Protein AF-A0A134ALD4-F1 (afdb_monomer_lite)

Organism: NCBI:txid755172

Structure (mmCIF, N/CA/C/O backbone):
data_AF-A0A134ALD4-F1
#
_entry.id   AF-A0A134ALD4-F1
#
loop_
_atom_site.group_PDB
_atom_site.id
_atom_site.type_symbol
_atom_site.label_atom_id
_atom_site.label_alt_id
_atom_site.label_comp_id
_atom_site.label_asym_id
_atom_site.label_entity_id
_atom_site.label_seq_id
_atom_site.pdbx_PDB_ins_code
_atom_site.Cartn_x
_atom_site.Cartn_y
_atom_site.Cartn_z
_atom_site.occupancy
_atom_site.B_iso_or_equiv
_atom_site.auth_seq_id
_atom_site.auth_comp_id
_atom_site.auth_asym_id
_atom_site.auth_atom_id
_atom_site.pdbx_PDB_model_num
ATOM 1 N N . MET A 1 1 ? -18.685 14.788 13.812 1.00 89.75 1 MET A N 1
ATOM 2 C CA . MET A 1 1 ? -19.606 13.858 14.536 1.00 89.75 1 MET A CA 1
ATOM 3 C C . MET A 1 1 ? -18.968 12.489 14.461 1.00 89.75 1 MET A C 1
ATOM 5 O O . MET A 1 1 ? -18.461 12.185 13.402 1.00 89.75 1 MET A O 1
ATOM 9 N N . THR A 1 2 ? -18.970 11.640 15.491 1.00 95.06 2 THR A N 1
ATOM 10 C CA . THR A 1 2 ? -18.327 10.322 15.332 1.00 95.06 2 THR A CA 1
ATOM 11 C C . THR A 1 2 ? -19.260 9.284 14.719 1.00 95.06 2 THR A C 1
ATOM 13 O O . THR A 1 2 ? -20.455 9.240 15.014 1.00 95.06 2 THR A O 1
ATOM 16 N N . ILE A 1 3 ? -18.698 8.432 13.866 1.00 95.56 3 ILE A N 1
ATOM 17 C CA . ILE A 1 3 ? -19.375 7.298 13.243 1.00 95.56 3 ILE A CA 1
ATOM 18 C C . ILE A 1 3 ? -18.594 6.014 13.488 1.00 95.56 3 ILE A C 1
ATOM 20 O O . ILE A 1 3 ? -17.396 6.024 13.777 1.00 95.56 3 ILE A O 1
ATOM 24 N N . LYS A 1 4 ? -19.299 4.893 13.362 1.00 95.56 4 LYS A N 1
ATOM 25 C CA . LYS A 1 4 ? -18.710 3.565 13.431 1.00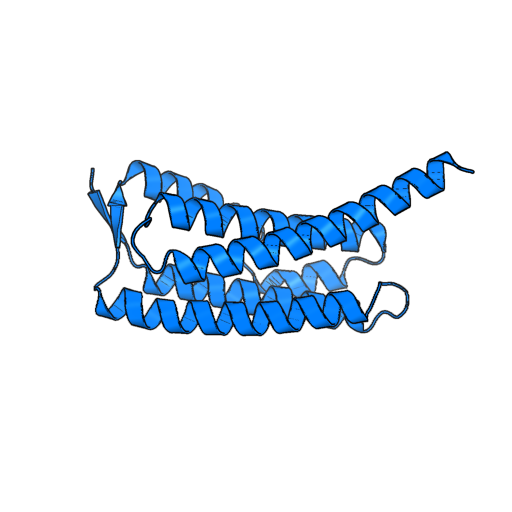 95.56 4 LYS A CA 1
ATOM 26 C C . LYS A 1 4 ? -18.378 3.084 12.022 1.00 95.56 4 LYS A C 1
ATOM 28 O O . LYS A 1 4 ? -19.268 2.994 11.181 1.00 95.56 4 LYS A O 1
ATOM 33 N N . VAL A 1 5 ? -17.112 2.766 11.792 1.00 95.12 5 VAL A N 1
ATOM 34 C CA . VAL A 1 5 ? -16.562 2.370 10.494 1.00 95.12 5 VAL A CA 1
ATOM 35 C C . VAL A 1 5 ? -16.117 0.912 10.532 1.00 95.12 5 VAL A C 1
ATOM 37 O O . VAL A 1 5 ? -15.538 0.441 11.515 1.00 95.12 5 VAL A O 1
ATOM 40 N N . ASP A 1 6 ? -16.370 0.208 9.433 1.00 94.69 6 ASP A N 1
ATOM 41 C CA . ASP A 1 6 ? -15.890 -1.150 9.198 1.00 94.69 6 ASP A CA 1
ATOM 42 C C . ASP A 1 6 ? -14.396 -1.141 8.821 1.00 94.69 6 ASP A C 1
ATOM 44 O O . ASP A 1 6 ? -14.014 -1.056 7.651 1.00 94.69 6 ASP A O 1
ATOM 48 N N . GLY A 1 7 ? -13.544 -1.189 9.847 1.00 95.31 7 GLY A N 1
ATOM 49 C CA . GLY A 1 7 ? -12.092 -1.257 9.679 1.00 95.31 7 GLY A CA 1
ATOM 50 C C . GLY A 1 7 ? -11.602 -2.580 9.082 1.00 95.31 7 GLY A C 1
ATOM 51 O O . GLY A 1 7 ? -10.592 -2.585 8.381 1.00 95.31 7 GLY A O 1
ATOM 52 N N . GLU A 1 8 ? -12.325 -3.687 9.297 1.00 97.19 8 GLU A N 1
ATOM 53 C CA . GLU A 1 8 ? -12.001 -5.005 8.723 1.00 97.19 8 GLU A CA 1
ATOM 54 C C . GLU A 1 8 ? -12.020 -4.919 7.193 1.00 97.19 8 GLU A C 1
ATOM 56 O O . GLU A 1 8 ? -11.047 -5.289 6.528 1.00 97.19 8 GLU A O 1
ATOM 61 N N . ARG A 1 9 ? -13.081 -4.334 6.625 1.00 96.00 9 ARG A N 1
ATOM 62 C CA . ARG A 1 9 ? -13.207 -4.160 5.174 1.00 96.00 9 ARG A CA 1
ATOM 63 C C . ARG A 1 9 ? -12.103 -3.290 4.574 1.00 96.00 9 ARG A C 1
ATOM 65 O O . ARG A 1 9 ? -11.576 -3.636 3.516 1.00 96.00 9 ARG A O 1
ATOM 72 N N . ILE A 1 10 ? -11.750 -2.181 5.227 1.00 96.19 10 ILE A N 1
ATOM 73 C CA . ILE A 1 10 ? -10.683 -1.283 4.754 1.00 96.19 10 ILE A CA 1
ATOM 74 C C . ILE A 1 10 ? -9.346 -2.028 4.737 1.00 96.19 10 ILE A C 1
ATOM 76 O O . ILE A 1 10 ? -8.641 -2.017 3.732 1.00 96.19 10 ILE A O 1
ATOM 80 N N . LEU A 1 11 ? -9.018 -2.743 5.814 1.00 98.06 11 LEU A N 1
ATOM 81 C CA . LEU A 1 11 ? -7.758 -3.479 5.921 1.00 98.06 11 LEU A CA 1
ATOM 82 C C . LEU A 1 11 ? -7.669 -4.654 4.941 1.00 98.06 11 LEU A C 1
ATOM 84 O O . LEU A 1 11 ? -6.599 -4.902 4.388 1.00 98.06 11 LEU A O 1
ATOM 88 N N . HIS A 1 12 ? -8.775 -5.346 4.655 1.00 98.12 12 HIS A N 1
ATOM 89 C CA . HIS A 1 12 ? -8.798 -6.355 3.592 1.00 98.12 12 HIS A CA 1
ATOM 90 C C . HIS A 1 12 ? -8.522 -5.765 2.212 1.00 98.12 12 HIS A C 1
ATOM 92 O O . HIS A 1 12 ? -7.849 -6.399 1.395 1.00 98.12 12 HIS A O 1
ATOM 98 N N . LEU A 1 13 ? -9.024 -4.559 1.947 1.00 97.00 13 LEU A N 1
ATOM 99 C CA . LEU A 1 13 ? -8.742 -3.874 0.697 1.00 97.00 13 LEU A CA 1
ATOM 100 C C . LEU A 1 13 ? -7.259 -3.506 0.597 1.00 97.00 13 LEU A C 1
ATOM 102 O O . LEU A 1 13 ? -6.638 -3.843 -0.406 1.00 97.00 13 LEU A O 1
ATOM 106 N N . LEU A 1 14 ? -6.657 -2.981 1.668 1.0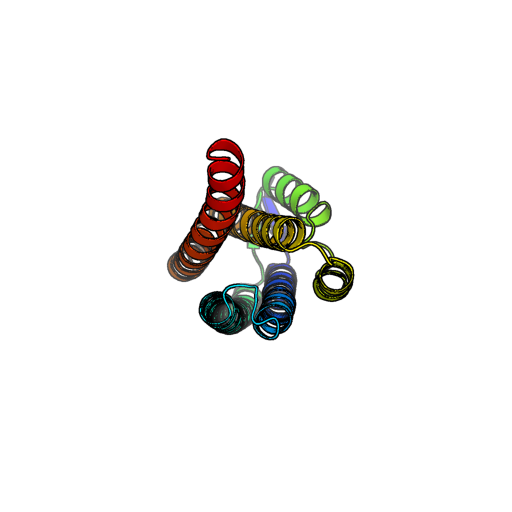0 97.94 14 LEU A N 1
ATOM 107 C CA . LEU A 1 14 ? -5.213 -2.715 1.708 1.00 97.94 14 LEU A CA 1
ATOM 108 C C . LEU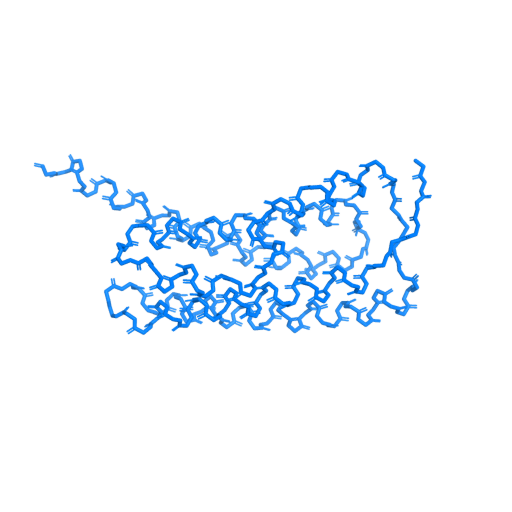 A 1 14 ? -4.366 -3.979 1.556 1.00 97.94 14 LEU A C 1
ATOM 110 O O . LEU A 1 14 ? -3.387 -3.988 0.816 1.00 97.94 14 LEU A O 1
ATOM 114 N N . ALA A 1 15 ? -4.774 -5.091 2.168 1.00 98.50 15 ALA A N 1
ATOM 115 C CA . ALA A 1 15 ? -4.121 -6.374 1.935 1.00 98.50 15 ALA A CA 1
ATOM 116 C C . ALA A 1 15 ? -4.184 -6.784 0.451 1.00 98.50 15 ALA A C 1
ATOM 118 O O . ALA A 1 15 ? -3.214 -7.308 -0.105 1.00 98.50 15 ALA A O 1
ATOM 119 N N . ARG A 1 16 ? -5.313 -6.528 -0.220 1.00 97.94 16 ARG A N 1
ATOM 120 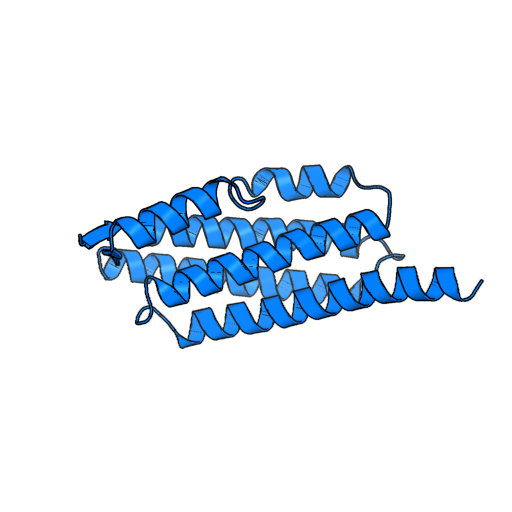C CA . ARG A 1 16 ? -5.446 -6.749 -1.665 1.00 97.94 16 ARG A CA 1
ATOM 121 C C . ARG A 1 16 ? -4.543 -5.801 -2.456 1.00 97.94 16 ARG A C 1
ATOM 123 O O . ARG A 1 16 ? -3.901 -6.275 -3.389 1.00 97.94 16 ARG A O 1
ATOM 130 N N . ASN A 1 17 ? -4.435 -4.528 -2.070 1.00 97.69 17 ASN A N 1
ATOM 131 C CA . ASN A 1 17 ? -3.499 -3.583 -2.683 1.00 97.69 17 ASN A CA 1
ATOM 132 C C . ASN A 1 17 ? -2.070 -4.122 -2.653 1.00 97.69 17 ASN A C 1
ATOM 134 O O . ASN A 1 17 ? -1.458 -4.267 -3.709 1.00 97.69 17 ASN A O 1
ATOM 138 N N . GLU A 1 18 ? -1.580 -4.518 -1.480 1.00 98.31 18 GLU A N 1
ATOM 139 C CA . GLU A 1 18 ? -0.220 -5.039 -1.330 1.00 98.31 18 GLU A CA 1
ATOM 140 C C . GLU A 1 18 ? 0.029 -6.302 -2.160 1.00 98.31 18 GLU A C 1
ATOM 142 O O . GLU A 1 18 ? 1.078 -6.459 -2.792 1.00 98.31 18 GLU A O 1
ATOM 147 N N . ARG A 1 19 ? -0.969 -7.190 -2.238 1.00 98.25 19 ARG A N 1
ATOM 148 C CA . ARG A 1 19 ? -0.902 -8.387 -3.083 1.00 98.25 19 ARG A CA 1
ATOM 149 C C . ARG A 1 19 ? -0.721 -8.033 -4.560 1.00 98.25 19 ARG A C 1
ATOM 151 O O . ARG A 1 19 ? 0.104 -8.655 -5.232 1.00 98.25 19 ARG A O 1
ATOM 158 N N . GLU A 1 20 ? -1.505 -7.092 -5.079 1.00 98.06 20 GLU A N 1
ATOM 159 C CA . GLU A 1 20 ? -1.450 -6.715 -6.495 1.00 98.06 20 GLU A CA 1
ATOM 160 C C . GLU A 1 20 ? -0.200 -5.880 -6.815 1.00 98.06 20 GLU A C 1
ATOM 162 O O . GLU A 1 20 ? 0.459 -6.152 -7.819 1.00 98.06 20 GLU A O 1
ATOM 167 N N . ILE A 1 21 ? 0.227 -4.981 -5.919 1.00 97.19 21 ILE A N 1
ATOM 168 C CA . ILE A 1 21 ? 1.518 -4.279 -6.023 1.00 97.19 21 ILE A CA 1
ATOM 169 C C . ILE A 1 21 ? 2.661 -5.297 -6.105 1.00 97.19 21 ILE A C 1
ATOM 171 O O . ILE A 1 21 ? 3.483 -5.238 -7.021 1.00 97.19 21 ILE A O 1
ATOM 175 N N . ALA A 1 22 ? 2.683 -6.302 -5.225 1.00 97.62 22 ALA A N 1
ATOM 176 C CA . ALA A 1 22 ? 3.706 -7.342 -5.257 1.00 97.62 22 ALA A CA 1
ATOM 177 C C . ALA A 1 22 ? 3.697 -8.145 -6.571 1.00 97.62 22 ALA A C 1
ATOM 179 O O . ALA A 1 22 ? 4.749 -8.591 -7.034 1.00 97.62 22 ALA A O 1
ATOM 180 N N . LYS A 1 23 ? 2.536 -8.356 -7.208 1.00 97.38 23 LYS A N 1
ATOM 181 C CA . LYS A 1 23 ? 2.480 -8.985 -8.540 1.00 97.38 23 LYS A CA 1
ATOM 182 C C . LYS A 1 23 ? 3.087 -8.091 -9.616 1.00 97.38 23 LYS A C 1
ATOM 184 O O . LYS A 1 23 ? 3.838 -8.613 -10.439 1.00 97.38 23 LYS A O 1
ATOM 189 N N . VAL A 1 24 ? 2.819 -6.784 -9.591 1.00 96.25 24 VAL A N 1
ATOM 190 C CA . VAL A 1 24 ? 3.462 -5.824 -10.504 1.00 96.25 24 VAL A CA 1
ATOM 191 C C . VAL A 1 24 ? 4.979 -5.859 -10.324 1.00 96.25 24 VAL A C 1
ATOM 193 O O . VAL A 1 24 ? 5.708 -6.021 -11.298 1.00 96.25 24 VAL A O 1
ATOM 196 N N . CYS A 1 25 ? 5.474 -5.826 -9.086 1.00 95.56 25 CYS A N 1
ATOM 197 C CA . CYS A 1 25 ? 6.909 -5.910 -8.816 1.00 95.56 25 CYS A CA 1
ATOM 198 C C . CYS A 1 25 ? 7.529 -7.204 -9.363 1.00 95.56 25 CYS A C 1
ATOM 200 O O . CYS A 1 25 ? 8.560 -7.156 -10.027 1.00 95.56 25 CYS A O 1
ATOM 202 N N . ARG A 1 26 ? 6.884 -8.362 -9.162 1.00 95.19 26 ARG A N 1
ATOM 203 C CA . ARG A 1 26 ? 7.347 -9.640 -9.739 1.00 95.19 26 ARG A CA 1
ATOM 204 C C . ARG A 1 26 ? 7.276 -9.667 -11.264 1.00 95.19 26 ARG A C 1
ATOM 206 O O . ARG A 1 26 ? 8.057 -10.377 -11.889 1.00 95.19 26 ARG A O 1
ATOM 213 N N . HIS A 1 27 ? 6.329 -8.953 -11.870 1.00 92.94 27 HIS A N 1
ATOM 214 C CA . HIS A 1 27 ? 6.268 -8.806 -13.321 1.00 92.94 27 HIS A CA 1
ATOM 215 C C . HIS A 1 27 ? 7.485 -8.027 -13.831 1.00 92.94 27 HIS A C 1
ATOM 217 O O . HIS A 1 27 ? 8.189 -8.529 -14.702 1.00 92.94 27 HIS A O 1
ATOM 223 N N . ILE A 1 28 ? 7.793 -6.885 -13.213 1.00 91.19 28 ILE A N 1
ATOM 224 C CA . ILE A 1 28 ? 8.945 -6.045 -13.572 1.00 91.19 28 ILE A CA 1
ATOM 225 C C . ILE A 1 28 ? 10.271 -6.764 -13.307 1.00 91.19 28 ILE A C 1
ATOM 227 O O . ILE A 1 28 ? 11.184 -6.694 -14.117 1.00 91.19 28 ILE A O 1
ATOM 231 N N . GLN A 1 29 ? 10.377 -7.512 -12.207 1.00 89.44 29 GLN A N 1
ATOM 232 C CA . GLN A 1 29 ? 11.578 -8.273 -11.846 1.00 89.44 29 GLN A CA 1
ATOM 233 C C . GLN A 1 29 ? 12.036 -9.243 -12.953 1.00 89.44 29 GLN A C 1
ATOM 235 O O . GLN A 1 29 ? 13.226 -9.537 -13.059 1.00 89.44 29 GLN A O 1
ATOM 240 N N . LYS A 1 30 ? 11.103 -9.762 -13.763 1.00 85.62 30 LYS A N 1
ATOM 241 C CA . LYS A 1 30 ? 11.419 -10.662 -14.883 1.00 85.62 30 LYS A CA 1
ATOM 242 C C . LYS A 1 30 ? 12.094 -9.939 -16.049 1.00 85.62 30 LYS A C 1
ATOM 244 O O . LYS A 1 30 ? 12.704 -10.604 -16.881 1.00 85.62 30 LYS A O 1
ATOM 249 N N . ASP A 1 31 ? 11.991 -8.615 -16.108 1.00 79.56 31 ASP A N 1
ATOM 250 C CA . ASP A 1 31 ? 12.686 -7.791 -17.084 1.00 79.56 31 ASP A CA 1
ATOM 251 C C . ASP A 1 31 ? 14.105 -7.472 -16.587 1.00 79.56 31 ASP A C 1
ATOM 253 O O . ASP A 1 31 ? 14.328 -6.708 -15.642 1.00 79.56 31 ASP A O 1
ATOM 257 N N . THR A 1 32 ? 15.098 -8.067 -17.246 1.00 66.12 32 THR A N 1
ATOM 258 C CA . THR A 1 32 ? 16.516 -7.912 -16.898 1.00 66.12 32 THR A CA 1
ATOM 259 C C . THR A 1 32 ? 17.037 -6.481 -17.059 1.00 66.12 32 THR A C 1
ATOM 261 O O . THR A 1 32 ? 18.073 -6.159 -16.478 1.00 66.12 32 THR A O 1
ATOM 264 N N . ALA A 1 33 ? 16.343 -5.613 -17.804 1.00 71.88 33 ALA A N 1
ATOM 265 C CA . ALA A 1 33 ? 16.724 -4.209 -17.959 1.00 71.88 33 ALA A CA 1
ATOM 266 C C . ALA A 1 33 ? 16.335 -3.339 -16.745 1.00 71.88 33 ALA A C 1
ATOM 268 O O . ALA A 1 33 ? 16.838 -2.226 -16.587 1.00 71.88 33 ALA A O 1
ATOM 269 N N . MET A 1 34 ? 15.466 -3.842 -15.862 1.00 72.19 34 MET A N 1
ATOM 270 C CA . MET A 1 34 ? 14.731 -3.048 -14.874 1.00 72.19 34 MET A CA 1
ATOM 271 C C . MET A 1 34 ? 15.077 -3.415 -13.421 1.00 72.19 34 MET A C 1
ATOM 273 O O . MET A 1 34 ? 14.201 -3.672 -12.608 1.00 72.19 34 MET A O 1
ATOM 277 N N . GLY A 1 35 ? 16.365 -3.432 -13.051 1.00 66.56 35 GLY A N 1
ATOM 278 C CA . GLY A 1 35 ? 16.786 -3.446 -11.635 1.00 66.56 35 GLY A CA 1
ATOM 279 C C . GLY A 1 35 ? 16.213 -4.593 -10.777 1.00 66.56 35 GLY A C 1
ATOM 280 O O . GLY A 1 35 ? 15.739 -4.354 -9.666 1.00 66.56 35 GLY A O 1
ATOM 281 N N . GLY A 1 36 ? 16.256 -5.833 -11.277 1.00 76.25 36 GLY A N 1
ATOM 282 C CA . GLY A 1 36 ? 15.471 -6.969 -10.763 1.00 76.25 36 GLY A CA 1
ATOM 283 C C . GLY A 1 36 ? 15.532 -7.256 -9.252 1.00 76.25 36 GLY A C 1
ATOM 284 O O . GLY A 1 36 ? 14.493 -7.508 -8.647 1.00 76.25 36 GLY A O 1
ATOM 285 N N . SER A 1 37 ? 16.694 -7.166 -8.594 1.00 84.81 37 SER A N 1
ATOM 286 C CA . SER A 1 37 ? 16.806 -7.476 -7.150 1.00 84.81 37 SER A CA 1
ATOM 287 C C . SER A 1 37 ? 16.032 -6.504 -6.254 1.00 84.81 37 SER A C 1
ATOM 289 O O . SER A 1 37 ? 15.566 -6.866 -5.173 1.00 84.81 37 SER A O 1
ATOM 291 N N . TYR A 1 38 ? 15.857 -5.263 -6.707 1.00 89.00 38 TYR A N 1
ATOM 292 C CA . TYR A 1 38 ? 15.095 -4.257 -5.982 1.00 89.00 38 TYR A CA 1
ATOM 293 C C . TYR A 1 38 ? 13.591 -4.554 -6.012 1.00 89.00 38 TYR A C 1
ATOM 295 O O . TYR A 1 38 ? 12.936 -4.511 -4.969 1.00 89.00 38 TYR A O 1
ATOM 303 N N . PHE A 1 39 ? 13.053 -4.906 -7.181 1.00 94.06 39 PHE A N 1
ATOM 304 C CA . PHE A 1 39 ? 11.643 -5.270 -7.313 1.00 94.06 39 PHE A CA 1
ATOM 305 C C . PHE A 1 39 ? 11.319 -6.611 -6.653 1.00 94.06 39 PHE A C 1
ATOM 307 O O . PHE A 1 39 ? 10.221 -6.779 -6.126 1.00 94.06 39 PHE A O 1
ATOM 314 N N . GLU A 1 40 ? 12.278 -7.536 -6.591 1.00 94.31 40 GLU A N 1
ATOM 315 C CA . GLU A 1 40 ? 12.139 -8.752 -5.788 1.00 94.31 40 GLU A CA 1
ATOM 316 C C . GLU A 1 40 ? 11.942 -8.420 -4.300 1.00 94.31 40 GLU A C 1
ATOM 318 O O . GLU A 1 40 ? 11.023 -8.940 -3.664 1.00 94.31 40 GLU A O 1
ATOM 323 N N . GLN A 1 41 ? 12.771 -7.529 -3.745 1.00 94.81 41 GLN A N 1
ATOM 324 C CA . GLN A 1 41 ? 12.632 -7.103 -2.353 1.00 94.81 41 GLN A CA 1
ATOM 325 C C . GLN A 1 41 ? 11.300 -6.380 -2.118 1.00 94.81 41 GLN A C 1
ATOM 327 O O . GLN A 1 41 ? 10.613 -6.681 -1.145 1.00 94.81 41 GLN A O 1
ATOM 332 N N . MET A 1 42 ? 10.897 -5.488 -3.028 1.00 96.31 42 MET A N 1
ATOM 333 C CA . MET A 1 42 ? 9.608 -4.796 -2.938 1.00 96.31 42 MET A CA 1
ATOM 334 C C . MET A 1 42 ? 8.427 -5.775 -2.940 1.00 96.31 42 MET A C 1
ATOM 336 O O . MET A 1 42 ? 7.490 -5.604 -2.165 1.00 96.31 42 MET A O 1
ATOM 340 N N . ALA A 1 43 ? 8.483 -6.830 -3.759 1.00 97.31 43 ALA A N 1
ATOM 341 C CA . ALA A 1 43 ? 7.453 -7.863 -3.774 1.00 97.31 43 ALA A CA 1
ATOM 342 C C . ALA A 1 43 ? 7.374 -8.632 -2.445 1.00 97.31 43 ALA A C 1
ATOM 344 O O . ALA A 1 43 ? 6.275 -8.896 -1.961 1.00 97.31 43 ALA A O 1
ATOM 345 N N . LYS A 1 44 ? 8.524 -8.974 -1.847 1.00 97.94 44 LYS A N 1
ATOM 346 C CA . LYS A 1 44 ? 8.587 -9.653 -0.539 1.00 97.94 44 LYS A CA 1
ATOM 347 C C . LYS A 1 44 ? 8.037 -8.777 0.584 1.00 97.94 44 LYS A C 1
ATOM 349 O O . LYS A 1 44 ? 7.321 -9.269 1.453 1.00 97.94 44 LYS A O 1
ATOM 354 N N . ASP A 1 45 ? 8.363 -7.488 0.561 1.00 98.19 45 ASP A N 1
ATOM 355 C CA . ASP A 1 45 ? 7.823 -6.530 1.522 1.00 98.19 45 ASP A CA 1
ATOM 356 C C . ASP A 1 45 ? 6.304 -6.382 1.362 1.00 98.19 45 ASP A C 1
ATOM 358 O O . ASP A 1 45 ? 5.603 -6.446 2.366 1.00 98.19 45 ASP A O 1
ATOM 362 N N . GLY A 1 46 ? 5.788 -6.329 0.128 1.00 97.94 46 GLY A N 1
ATOM 363 C CA . GLY A 1 46 ? 4.344 -6.330 -0.133 1.00 97.94 46 GLY A CA 1
ATOM 364 C C . GLY A 1 46 ? 3.635 -7.588 0.389 1.00 97.94 46 GLY A C 1
ATOM 365 O O . GLY A 1 46 ? 2.580 -7.494 1.010 1.00 97.94 46 GLY A O 1
ATOM 366 N N . ASP A 1 47 ? 4.225 -8.782 0.248 1.00 98.50 47 ASP A N 1
ATOM 367 C CA . ASP A 1 47 ? 3.656 -9.995 0.863 1.00 98.50 47 ASP A CA 1
ATOM 368 C C . ASP A 1 47 ? 3.580 -9.882 2.395 1.00 98.50 47 ASP A C 1
ATOM 370 O O . ASP A 1 47 ? 2.569 -10.241 3.001 1.00 98.50 47 ASP A O 1
ATOM 374 N N . ARG A 1 48 ? 4.629 -9.342 3.026 1.00 98.62 48 ARG A N 1
ATOM 375 C CA . ARG A 1 48 ? 4.661 -9.115 4.476 1.00 98.62 48 ARG A CA 1
ATOM 376 C C . ARG A 1 48 ? 3.643 -8.060 4.910 1.00 98.62 48 ARG A C 1
ATOM 378 O O . ARG A 1 48 ? 2.996 -8.235 5.942 1.00 98.62 48 ARG A O 1
ATOM 385 N N . HIS A 1 49 ? 3.498 -6.972 4.157 1.00 98.75 49 HIS A N 1
ATOM 386 C CA . HIS A 1 49 ? 2.521 -5.916 4.431 1.00 98.75 49 HIS A CA 1
ATOM 387 C C . HIS A 1 49 ? 1.091 -6.433 4.283 1.00 98.75 49 HIS A C 1
ATOM 389 O O . HIS A 1 49 ? 0.274 -6.197 5.171 1.00 98.75 49 HIS A O 1
ATOM 395 N N . ARG A 1 50 ? 0.806 -7.233 3.246 1.00 98.62 50 ARG A N 1
ATOM 396 C CA . ARG A 1 50 ? -0.469 -7.951 3.096 1.00 98.62 50 ARG A CA 1
ATOM 397 C C . ARG A 1 50 ? -0.789 -8.760 4.345 1.00 98.62 50 ARG A C 1
ATOM 399 O O . ARG A 1 50 ? -1.881 -8.632 4.893 1.00 98.62 50 ARG A O 1
ATOM 406 N N . ASP A 1 51 ? 0.145 -9.596 4.788 1.00 98.69 51 ASP A N 1
ATOM 407 C CA . ASP A 1 51 ? -0.078 -10.469 5.940 1.00 98.69 51 ASP A CA 1
ATOM 408 C C . ASP A 1 51 ? -0.288 -9.658 7.226 1.00 98.69 51 ASP A C 1
ATOM 410 O O . ASP A 1 51 ? -1.132 -10.014 8.050 1.00 98.69 51 ASP A O 1
ATOM 414 N N . ALA A 1 52 ? 0.410 -8.527 7.373 1.00 98.62 52 ALA A N 1
ATOM 415 C CA . ALA A 1 52 ? 0.174 -7.590 8.464 1.00 98.62 52 ALA A CA 1
ATOM 416 C C . ALA A 1 52 ? -1.237 -6.982 8.400 1.00 98.62 52 ALA A C 1
ATOM 418 O O . ALA A 1 52 ? -1.941 -6.994 9.407 1.00 98.62 52 ALA A O 1
ATOM 419 N N . PHE A 1 53 ? -1.694 -6.507 7.237 1.00 98.69 53 PHE A N 1
ATOM 420 C CA . PHE A 1 53 ? -3.046 -5.964 7.082 1.00 98.69 53 PHE A CA 1
ATOM 421 C C . PHE A 1 53 ? -4.136 -7.006 7.352 1.00 98.69 53 PHE A C 1
ATOM 423 O O . PHE A 1 53 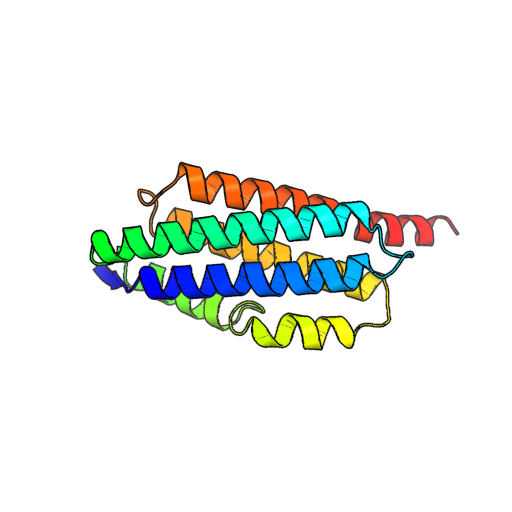? -5.120 -6.682 8.011 1.00 98.69 53 PHE A O 1
ATOM 430 N N . LEU A 1 54 ? -3.947 -8.263 6.936 1.00 98.69 54 LEU A N 1
ATOM 431 C CA . LEU A 1 54 ? -4.880 -9.350 7.257 1.00 98.69 54 LEU A CA 1
ATOM 432 C C . LEU A 1 54 ? -4.956 -9.614 8.768 1.00 98.69 54 LEU A C 1
ATOM 434 O O . LEU A 1 54 ? -6.047 -9.751 9.311 1.00 98.69 54 LEU A O 1
ATOM 438 N N . GLN A 1 55 ? -3.821 -9.617 9.472 1.00 98.31 55 GLN A N 1
ATOM 439 C CA . GLN A 1 55 ? -3.813 -9.743 10.936 1.00 98.31 55 GLN A CA 1
ATOM 440 C C . GLN A 1 55 ? -4.486 -8.548 11.621 1.00 98.31 55 GLN A C 1
ATOM 442 O O . GLN A 1 55 ? -5.198 -8.706 12.615 1.00 98.31 55 GLN A O 1
ATOM 447 N N . LEU A 1 56 ? -4.276 -7.341 11.093 1.00 98.25 56 LEU A N 1
ATOM 448 C CA . LEU A 1 56 ? -4.953 -6.148 11.583 1.00 98.25 56 LEU A CA 1
ATOM 449 C C . LEU A 1 56 ? -6.464 -6.212 11.328 1.00 98.25 56 LEU A C 1
ATOM 451 O O . LEU A 1 56 ? -7.216 -5.722 12.165 1.00 98.25 56 LEU A O 1
ATOM 455 N N . ALA A 1 57 ? -6.921 -6.811 10.225 1.00 98.06 57 ALA A N 1
ATOM 456 C CA . ALA A 1 57 ? -8.346 -6.925 9.910 1.00 98.06 57 ALA A CA 1
ATOM 457 C C . ALA A 1 57 ? -9.081 -7.753 10.976 1.00 98.06 57 ALA A C 1
ATOM 459 O O . ALA A 1 57 ? -10.090 -7.302 11.519 1.00 98.06 57 ALA A O 1
ATOM 460 N N . GLU A 1 58 ? -8.502 -8.887 11.383 1.00 97.12 58 GLU A N 1
ATOM 461 C CA . GLU A 1 58 ? -9.028 -9.719 12.477 1.00 97.12 58 GLU A CA 1
ATOM 462 C C . GLU A 1 58 ? -9.083 -8.965 13.813 1.00 97.12 58 GLU A C 1
ATOM 464 O O . GLU A 1 58 ? -10.032 -9.097 14.596 1.00 97.12 58 GLU A O 1
ATOM 469 N N . ARG A 1 59 ? -8.082 -8.116 14.074 1.00 96.25 59 ARG A N 1
ATOM 470 C CA . ARG A 1 59 ? -8.085 -7.243 15.250 1.00 96.25 59 ARG A CA 1
ATOM 471 C C . ARG A 1 59 ? -9.192 -6.191 15.167 1.00 96.25 59 ARG A C 1
ATOM 473 O O . ARG A 1 59 ? -9.926 -6.029 16.134 1.00 96.25 59 ARG A O 1
ATOM 480 N N . ALA A 1 60 ? -9.332 -5.499 14.037 1.00 95.88 60 ALA A N 1
ATOM 481 C CA . ALA A 1 60 ? -10.361 -4.476 13.847 1.00 95.88 60 ALA A CA 1
ATOM 482 C C . ALA A 1 60 ? -11.773 -5.060 14.008 1.00 95.88 60 ALA A C 1
ATOM 484 O O . ALA A 1 60 ? -12.625 -4.445 14.646 1.00 95.88 60 ALA A O 1
ATOM 485 N N . LYS A 1 61 ? -11.995 -6.277 13.501 1.00 93.56 61 LYS A N 1
ATOM 486 C CA . LYS A 1 61 ? -13.224 -7.046 13.709 1.00 93.56 61 LYS A CA 1
ATOM 487 C C . LYS A 1 61 ? -13.486 -7.335 15.186 1.00 93.56 61 LYS A C 1
ATOM 489 O O . LYS A 1 61 ? -14.595 -7.113 15.666 1.00 93.56 61 LYS A O 1
ATOM 494 N N . SER A 1 62 ? -12.463 -7.793 15.908 1.00 93.38 62 SER A N 1
ATOM 495 C CA . SER A 1 62 ? -12.547 -8.101 17.344 1.00 93.38 62 SER A CA 1
ATOM 496 C C . SER A 1 62 ? -12.814 -6.857 18.198 1.00 93.38 62 SER A C 1
ATOM 498 O O . SER A 1 62 ? -13.591 -6.918 19.148 1.00 93.38 62 SER A O 1
ATOM 500 N N . ASP A 1 63 ? -12.232 -5.717 17.817 1.00 92.12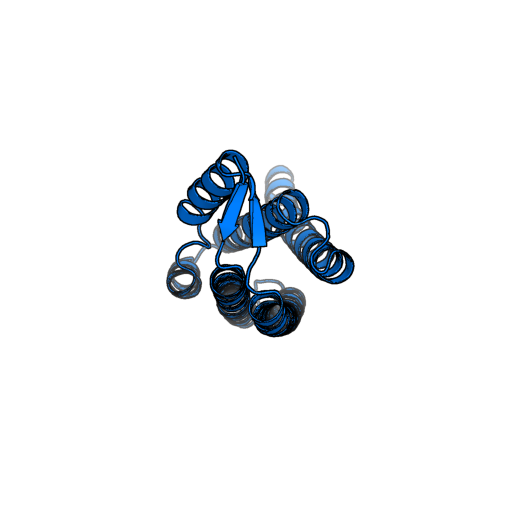 63 ASP A N 1
ATOM 501 C CA . ASP A 1 63 ? -12.474 -4.404 18.431 1.00 92.12 63 ASP A CA 1
ATOM 502 C C . ASP A 1 63 ? -13.875 -3.849 18.076 1.00 92.12 63 ASP A C 1
ATOM 504 O O . ASP A 1 63 ? -14.328 -2.843 18.626 1.00 92.12 63 ASP A O 1
ATOM 508 N N . GLY A 1 64 ? -14.592 -4.526 17.173 1.00 90.81 64 GLY A N 1
ATOM 509 C CA . GLY A 1 64 ? -15.923 -4.163 16.724 1.00 90.81 64 GLY A CA 1
ATOM 510 C C . GLY A 1 64 ? -15.935 -3.009 15.728 1.00 90.81 64 GLY A C 1
ATOM 511 O O . GLY A 1 64 ? -16.990 -2.409 15.577 1.00 90.81 64 GLY A O 1
ATOM 512 N N . GLY A 1 65 ? -14.826 -2.690 15.061 1.00 91.19 65 GLY A N 1
ATOM 513 C CA . GLY A 1 65 ? -14.681 -1.571 14.125 1.00 91.19 65 GLY A CA 1
ATOM 514 C C . GLY A 1 65 ? -14.016 -0.337 14.742 1.00 91.19 65 GLY A C 1
ATOM 515 O O . GLY A 1 65 ? -13.524 -0.363 15.869 1.00 91.19 65 GLY A O 1
ATOM 516 N N . TRP A 1 66 ? -13.990 0.763 13.991 1.00 95.19 66 TRP A N 1
ATOM 517 C CA . TRP A 1 66 ? -13.357 2.014 14.415 1.00 95.19 66 TRP A CA 1
ATOM 518 C C . TRP A 1 66 ? -14.388 3.102 14.679 1.00 95.19 66 TRP A C 1
ATOM 520 O O . TRP A 1 66 ? -15.392 3.197 13.978 1.00 95.19 66 TRP A O 1
ATOM 530 N N . VAL A 1 67 ? -14.133 3.934 15.687 1.00 95.38 67 VAL A N 1
ATOM 531 C CA . VAL A 1 67 ? -14.911 5.149 15.948 1.00 95.38 67 VAL A CA 1
ATOM 532 C C . VAL A 1 67 ? -14.085 6.329 15.455 1.00 95.38 67 VAL A C 1
ATOM 534 O O . VAL A 1 67 ? -13.047 6.625 16.042 1.00 95.38 67 VAL A O 1
ATOM 537 N N . ILE A 1 68 ? -14.531 6.954 14.369 1.00 96.12 68 ILE A N 1
ATOM 538 C CA . ILE A 1 68 ? -13.801 7.998 13.631 1.00 96.12 68 ILE A CA 1
ATOM 539 C C . ILE A 1 68 ? -14.718 9.212 13.481 1.00 96.12 68 ILE A C 1
ATOM 541 O O . ILE A 1 68 ? -15.943 9.054 13.471 1.00 96.12 68 ILE A O 1
ATOM 545 N N . ASP A 1 69 ? -14.160 10.419 13.389 1.00 96.94 69 ASP A N 1
ATOM 546 C CA . ASP A 1 69 ? -14.951 11.577 12.982 1.00 96.94 69 ASP A CA 1
ATOM 547 C C . ASP A 1 69 ? -15.484 11.408 11.544 1.00 96.94 69 ASP A C 1
ATOM 549 O O . ASP A 1 69 ? -14.807 10.895 10.654 1.00 96.94 69 ASP A O 1
ATOM 553 N N . SER A 1 70 ? -16.738 11.802 11.330 1.00 95.94 70 SER A N 1
ATOM 554 C CA . SER A 1 70 ? -17.463 11.660 10.069 1.00 95.94 70 SER A CA 1
ATOM 555 C C . SER A 1 70 ? -16.777 12.377 8.923 1.00 95.94 70 SER A C 1
ATOM 557 O O . SER A 1 70 ? -16.741 11.844 7.817 1.00 95.94 70 SER A O 1
ATOM 559 N N . ASP A 1 71 ? -16.243 13.566 9.185 1.00 96.50 71 ASP A N 1
ATOM 560 C CA . ASP A 1 71 ? -15.719 14.443 8.147 1.00 96.50 71 ASP A CA 1
ATOM 561 C C . ASP A 1 71 ? -14.322 13.962 7.740 1.00 96.50 71 ASP A C 1
ATOM 563 O O . ASP A 1 71 ? -13.997 13.912 6.553 1.00 96.50 71 ASP A O 1
ATOM 567 N N . GLU A 1 72 ? -13.535 13.503 8.718 1.00 96.19 72 GLU A N 1
ATOM 568 C CA . GLU A 1 72 ? -12.249 12.839 8.483 1.00 96.19 72 GLU A CA 1
ATOM 569 C C . GLU A 1 72 ? -12.422 11.529 7.705 1.00 96.19 72 GLU A C 1
ATOM 571 O O . GLU A 1 72 ? -11.704 11.281 6.734 1.00 96.19 72 GLU A O 1
ATOM 576 N N . TYR A 1 73 ? -13.402 10.702 8.087 1.00 96.12 73 TYR A N 1
ATOM 577 C CA . TYR A 1 73 ? -13.678 9.457 7.377 1.00 96.12 73 TYR A CA 1
ATOM 578 C C . TYR A 1 73 ? -14.170 9.700 5.949 1.00 96.12 73 TYR A C 1
ATOM 580 O O . TYR A 1 73 ? -13.727 9.019 5.026 1.00 96.12 73 TYR A O 1
ATOM 588 N N . GLU A 1 74 ? -15.068 10.665 5.748 1.00 95.94 74 GLU A N 1
ATOM 589 C CA . GLU A 1 74 ? -15.584 10.995 4.421 1.00 95.94 74 GLU A CA 1
ATOM 590 C C . GLU A 1 74 ? -14.476 11.528 3.507 1.00 95.94 74 GLU A C 1
ATOM 592 O O . GLU A 1 74 ? -14.377 11.123 2.347 1.00 95.94 74 GLU A O 1
ATOM 597 N N . PHE A 1 75 ? -13.591 12.374 4.039 1.00 95.38 75 PHE A N 1
ATOM 598 C CA . PHE A 1 75 ? -12.425 12.848 3.303 1.00 95.38 75 PHE A CA 1
ATOM 599 C C . PHE A 1 75 ? -11.503 11.693 2.888 1.00 95.38 75 PHE A C 1
ATOM 601 O O . PHE A 1 75 ? -11.172 11.572 1.703 1.00 95.38 75 PHE A O 1
ATOM 608 N N . PHE A 1 76 ? -11.148 10.813 3.832 1.00 96.06 76 PHE A N 1
ATOM 609 C CA . PHE A 1 76 ? -10.353 9.612 3.562 1.00 96.06 76 PHE A CA 1
ATOM 610 C C . PHE A 1 76 ? -11.013 8.731 2.496 1.00 96.06 76 PHE A C 1
ATOM 612 O O . PHE A 1 76 ? -10.370 8.335 1.525 1.00 96.06 76 PHE A O 1
ATOM 619 N N . ARG A 1 77 ? -12.316 8.460 2.631 1.00 95.62 77 ARG A N 1
ATOM 620 C CA . ARG A 1 77 ? -13.079 7.616 1.705 1.00 95.62 77 ARG A CA 1
ATOM 621 C C . ARG A 1 77 ? -13.026 8.163 0.280 1.00 95.62 77 ARG A C 1
ATOM 623 O O . ARG A 1 77 ? -12.680 7.424 -0.636 1.00 95.62 77 ARG A O 1
ATOM 630 N N . LEU A 1 78 ? -13.310 9.452 0.091 1.00 95.88 78 LEU A N 1
ATOM 631 C CA . LEU A 1 78 ? -13.284 10.096 -1.227 1.00 95.88 78 LEU A CA 1
ATOM 632 C C . LEU A 1 78 ? -11.883 10.085 -1.855 1.00 95.88 78 LEU A C 1
ATOM 634 O O . LEU A 1 78 ? -11.735 9.870 -3.061 1.00 95.88 78 LEU A O 1
ATOM 638 N N . ARG A 1 79 ? -10.843 10.318 -1.048 1.00 94.88 79 ARG A N 1
ATOM 639 C CA . ARG A 1 79 ? -9.446 10.258 -1.495 1.00 94.88 79 ARG A CA 1
ATOM 640 C C . ARG A 1 79 ? -9.053 8.846 -1.908 1.00 94.88 79 ARG A C 1
ATOM 642 O O . ARG A 1 79 ? -8.501 8.668 -2.995 1.00 94.88 79 ARG A O 1
ATOM 649 N N . PHE A 1 80 ? -9.391 7.865 -1.080 1.00 95.00 80 PHE A N 1
ATOM 650 C CA . PHE A 1 80 ? -9.109 6.461 -1.322 1.00 95.00 80 PHE A CA 1
ATOM 651 C C . PHE A 1 80 ? -9.840 5.945 -2.570 1.00 95.00 80 PHE A C 1
ATOM 653 O O . PHE A 1 80 ? -9.209 5.350 -3.437 1.00 95.00 80 PHE A O 1
ATOM 660 N N . GLU A 1 81 ? -11.132 6.242 -2.731 1.00 94.44 81 GLU A N 1
ATOM 661 C CA . GLU A 1 81 ? -11.939 5.823 -3.892 1.00 94.44 81 GLU A CA 1
ATOM 662 C C . GLU A 1 81 ? -11.460 6.417 -5.224 1.00 94.44 81 GLU A C 1
ATOM 664 O O . GLU A 1 81 ? -11.682 5.830 -6.281 1.00 94.44 81 GLU A O 1
ATOM 669 N N . ARG A 1 82 ? -10.786 7.572 -5.195 1.00 94.12 82 ARG A N 1
ATOM 670 C CA . ARG A 1 82 ? -10.178 8.184 -6.386 1.00 94.12 82 ARG A CA 1
ATOM 671 C C . ARG A 1 82 ? -8.776 7.638 -6.690 1.00 94.12 82 ARG A C 1
ATOM 673 O O . ARG A 1 82 ? -8.240 7.897 -7.770 1.00 94.12 82 ARG A O 1
ATOM 680 N N . SER A 1 83 ? -8.151 6.953 -5.737 1.00 94.19 83 SER A N 1
ATOM 681 C CA . SER A 1 83 ? -6.786 6.454 -5.885 1.00 94.19 83 SER A CA 1
ATOM 682 C C . SER A 1 83 ? -6.703 5.347 -6.944 1.00 94.19 83 SER A C 1
ATOM 684 O O . SER A 1 83 ? -7.677 4.654 -7.237 1.00 94.19 83 SER A O 1
ATOM 686 N N . LEU A 1 84 ? -5.511 5.146 -7.501 1.00 93.81 84 LEU A N 1
ATOM 687 C CA . LEU A 1 84 ? -5.164 3.974 -8.307 1.00 93.81 84 LEU A CA 1
ATOM 688 C C . LEU A 1 84 ? -5.373 2.670 -7.514 1.00 93.81 84 LEU A C 1
ATOM 690 O O . LEU A 1 84 ? -5.586 1.609 -8.092 1.00 93.81 84 LEU A O 1
ATOM 694 N N . LEU A 1 85 ? -5.318 2.760 -6.186 1.00 94.62 85 LEU A N 1
ATOM 695 C CA . LEU A 1 85 ? -5.483 1.659 -5.248 1.00 94.62 85 LEU A CA 1
ATOM 696 C C . LEU A 1 85 ? -6.956 1.379 -4.886 1.00 94.62 85 LEU A C 1
ATOM 698 O O . LEU A 1 85 ? -7.229 0.423 -4.163 1.00 94.62 85 LEU A O 1
ATOM 702 N N . ALA A 1 86 ? -7.923 2.129 -5.420 1.00 93.00 86 ALA A N 1
ATOM 703 C CA . ALA A 1 86 ? -9.342 1.830 -5.223 1.00 93.00 86 ALA A CA 1
ATOM 704 C C . ALA A 1 86 ? -9.752 0.487 -5.859 1.00 93.00 86 ALA A C 1
ATOM 706 O O . ALA A 1 86 ? -10.544 -0.258 -5.277 1.00 93.00 86 ALA A O 1
ATOM 707 N N . ASP A 1 87 ? -9.175 0.163 -7.023 1.00 91.62 87 ASP A N 1
ATOM 708 C CA . ASP A 1 87 ? -9.376 -1.106 -7.730 1.00 91.62 87 ASP A CA 1
ATOM 709 C C . ASP A 1 87 ? -8.028 -1.770 -8.070 1.00 91.62 87 ASP A C 1
ATOM 711 O O . ASP A 1 87 ? -7.493 -1.618 -9.173 1.00 91.62 87 ASP A O 1
ATOM 715 N N . PRO A 1 88 ? -7.424 -2.490 -7.107 1.00 91.38 88 PRO A N 1
ATOM 716 C CA . PRO A 1 88 ? -6.077 -3.023 -7.275 1.00 91.38 88 PRO A CA 1
ATOM 717 C C . PRO A 1 88 ? -5.950 -4.108 -8.348 1.00 91.38 88 PRO A C 1
ATOM 719 O O . PRO A 1 88 ? -4.837 -4.374 -8.800 1.00 91.38 88 PRO A O 1
ATOM 722 N N . ASP A 1 89 ? -7.044 -4.747 -8.766 1.00 92.62 89 ASP A N 1
ATOM 723 C CA . ASP A 1 89 ? -6.973 -5.867 -9.712 1.00 92.62 89 ASP A CA 1
ATOM 724 C C . ASP A 1 89 ? -6.532 -5.430 -11.117 1.00 92.62 89 ASP A C 1
ATOM 726 O O . ASP A 1 89 ? -5.938 -6.222 -11.855 1.00 92.62 89 ASP A O 1
ATOM 730 N N . ASP A 1 90 ? -6.741 -4.161 -11.468 1.00 93.38 90 ASP A N 1
ATOM 731 C CA . ASP A 1 90 ? -6.302 -3.612 -12.748 1.00 93.38 90 ASP A CA 1
ATOM 732 C C . ASP A 1 90 ? -4.811 -3.233 -12.765 1.00 93.38 90 ASP A C 1
ATOM 734 O O . ASP A 1 90 ? -4.252 -3.023 -13.844 1.00 93.38 90 ASP A O 1
ATOM 738 N N . LEU A 1 91 ? -4.119 -3.203 -11.617 1.00 95.75 91 LEU A N 1
ATOM 739 C CA . LEU A 1 91 ? -2.717 -2.764 -11.534 1.00 95.75 91 LEU A CA 1
ATOM 740 C C . LEU A 1 91 ? -1.788 -3.575 -12.438 1.00 95.75 91 LEU A C 1
ATOM 742 O O . LEU A 1 91 ? -0.976 -3.009 -13.171 1.00 95.75 91 LEU A O 1
ATOM 746 N N . LEU A 1 92 ? -1.914 -4.906 -12.416 1.00 94.94 92 LEU A N 1
ATOM 747 C CA . LEU A 1 92 ? -1.078 -5.770 -13.248 1.00 94.94 92 LEU A CA 1
ATOM 748 C C . LEU A 1 92 ? -1.385 -5.576 -14.733 1.00 94.94 92 LEU A C 1
ATOM 750 O O . LEU A 1 92 ? -0.465 -5.524 -15.543 1.00 94.94 92 LEU A O 1
ATOM 754 N N . LYS A 1 93 ? -2.664 -5.424 -15.086 1.00 94.56 93 LYS A N 1
ATOM 755 C CA . LYS A 1 93 ? -3.087 -5.161 -16.464 1.00 94.56 93 LYS A CA 1
ATOM 756 C C . LYS A 1 93 ? -2.503 -3.842 -16.971 1.00 94.56 93 LYS A C 1
ATOM 758 O O . LYS A 1 93 ? -1.948 -3.813 -18.067 1.00 94.56 93 LYS A O 1
ATOM 763 N N . MET A 1 94 ? -2.571 -2.779 -16.167 1.00 94.56 94 MET A N 1
ATOM 764 C CA . MET A 1 94 ? -1.953 -1.492 -16.494 1.00 94.56 94 MET A CA 1
ATOM 765 C C . MET A 1 94 ? -0.442 -1.638 -16.676 1.00 94.56 94 MET A C 1
ATOM 767 O O . MET A 1 94 ? 0.075 -1.229 -17.711 1.00 94.56 94 MET A O 1
ATOM 771 N N . ALA A 1 95 ? 0.245 -2.299 -15.738 1.00 94.44 95 ALA A N 1
ATOM 772 C CA . ALA A 1 95 ? 1.685 -2.533 -15.822 1.00 94.44 95 ALA A CA 1
ATOM 773 C C . ALA A 1 95 ? 2.079 -3.276 -17.108 1.00 94.44 95 ALA A C 1
ATOM 775 O O . ALA A 1 95 ? 2.983 -2.845 -17.813 1.00 94.44 95 ALA A O 1
ATOM 776 N N . THR A 1 96 ? 1.364 -4.344 -17.476 1.00 93.25 96 THR A N 1
ATOM 777 C CA . THR A 1 96 ? 1.672 -5.122 -18.692 1.00 93.25 96 THR A CA 1
ATOM 778 C C . THR A 1 96 ? 1.516 -4.333 -19.994 1.00 93.25 96 THR A C 1
ATOM 780 O O . THR A 1 96 ? 2.087 -4.719 -21.010 1.00 93.25 96 THR A O 1
ATOM 783 N N . GLY A 1 97 ? 0.741 -3.244 -19.982 1.00 93.69 97 GLY A N 1
ATOM 784 C CA . GLY A 1 97 ? 0.576 -2.354 -21.131 1.00 93.69 97 GLY A CA 1
ATOM 785 C C . GLY A 1 97 ? 1.694 -1.319 -21.284 1.00 93.69 97 GLY A C 1
ATOM 786 O O . GLY A 1 97 ? 1.729 -0.613 -22.290 1.00 93.69 97 GLY A O 1
ATOM 787 N N . ILE A 1 98 ? 2.596 -1.206 -20.307 1.00 93.81 98 ILE A N 1
ATOM 788 C CA . ILE A 1 98 ? 3.678 -0.222 -20.303 1.00 93.81 98 ILE A CA 1
ATOM 789 C C . ILE A 1 98 ? 4.938 -0.860 -20.894 1.00 93.81 98 ILE A C 1
ATOM 791 O O . ILE A 1 98 ? 5.562 -1.716 -20.275 1.00 93.81 98 ILE A O 1
ATOM 795 N N . GLY A 1 99 ? 5.317 -0.425 -22.097 1.00 88.50 99 GLY A N 1
ATOM 796 C CA . GLY A 1 99 ? 6.546 -0.873 -22.764 1.00 88.50 99 GLY A CA 1
ATOM 797 C C . GLY A 1 99 ? 7.768 0.017 -22.519 1.00 88.50 99 GLY A C 1
ATOM 798 O O . GLY A 1 99 ? 8.885 -0.399 -22.809 1.00 88.50 99 GLY A O 1
ATOM 799 N N . ASP A 1 100 ? 7.573 1.237 -22.012 1.00 91.00 100 ASP A N 1
ATOM 800 C CA . ASP A 1 100 ? 8.663 2.177 -21.743 1.00 91.00 100 ASP A CA 1
ATOM 801 C C . ASP A 1 100 ? 9.179 2.039 -20.293 1.00 91.00 100 ASP A C 1
ATOM 803 O O . ASP A 1 100 ? 8.386 2.144 -19.351 1.00 91.00 100 ASP A O 1
ATOM 807 N N . PRO A 1 101 ? 10.495 1.833 -20.081 1.00 89.94 101 PRO A N 1
ATOM 808 C CA . PRO A 1 101 ? 11.081 1.699 -18.747 1.00 89.94 101 PRO A CA 1
ATOM 809 C C . PRO A 1 101 ? 10.826 2.885 -17.810 1.00 89.94 101 PRO A C 1
ATOM 811 O O . PRO A 1 101 ? 10.562 2.675 -16.625 1.00 89.94 101 PRO A O 1
ATOM 814 N N . LEU A 1 102 ? 10.896 4.127 -18.308 1.00 91.81 102 LEU A N 1
ATOM 815 C CA . LEU A 1 102 ? 10.669 5.316 -17.480 1.00 91.81 102 LEU A CA 1
ATOM 816 C C . LEU A 1 102 ? 9.206 5.383 -17.038 1.00 91.81 102 LEU A C 1
ATOM 818 O O . LEU A 1 102 ? 8.946 5.519 -15.844 1.00 91.81 102 LEU A O 1
ATOM 822 N N . ALA A 1 103 ? 8.269 5.191 -17.967 1.00 94.62 103 ALA A N 1
ATOM 823 C CA . ALA A 1 103 ? 6.843 5.130 -17.667 1.00 94.62 103 ALA A CA 1
ATOM 824 C C . ALA A 1 103 ? 6.511 4.021 -16.652 1.00 94.62 103 ALA A C 1
ATOM 826 O O . ALA A 1 103 ? 5.635 4.194 -15.804 1.00 94.62 103 ALA A O 1
ATOM 827 N N . MET A 1 104 ? 7.228 2.892 -16.685 1.00 94.50 104 MET A N 1
ATOM 828 C CA . MET A 1 104 ? 7.056 1.830 -15.691 1.00 94.50 104 MET A CA 1
ATOM 829 C C . MET A 1 104 ? 7.565 2.257 -14.308 1.00 94.50 104 MET A C 1
ATOM 831 O O . MET A 1 104 ? 6.891 2.007 -13.308 1.00 94.50 104 MET A O 1
ATOM 835 N N . TYR A 1 105 ? 8.714 2.934 -14.218 1.00 94.69 105 TYR A N 1
ATOM 836 C CA . TYR A 1 105 ? 9.156 3.509 -12.944 1.00 94.69 105 TYR A CA 1
ATOM 837 C C . TYR A 1 105 ? 8.169 4.565 -12.429 1.00 94.69 105 TYR A C 1
ATOM 839 O O . TYR A 1 105 ? 7.816 4.523 -11.255 1.00 94.69 105 TYR A O 1
ATOM 847 N N . GLU A 1 106 ? 7.662 5.460 -13.277 1.00 96.06 106 GLU A N 1
ATOM 848 C CA . GLU A 1 106 ? 6.645 6.454 -12.898 1.00 96.06 106 GLU A CA 1
ATOM 849 C C . GLU A 1 106 ? 5.347 5.797 -12.405 1.00 96.06 106 GLU A C 1
ATOM 851 O O . GLU A 1 106 ? 4.744 6.244 -11.427 1.00 96.06 106 GLU A O 1
ATOM 856 N N . PHE A 1 107 ? 4.939 4.687 -13.025 1.00 96.88 107 PHE A N 1
ATOM 857 C CA . PHE A 1 107 ? 3.792 3.908 -12.571 1.00 96.88 107 PHE A CA 1
ATOM 858 C C . PHE A 1 107 ? 4.012 3.320 -11.170 1.00 96.88 107 PHE A C 1
ATOM 860 O O . PHE A 1 107 ? 3.140 3.434 -10.305 1.00 96.88 107 PHE A O 1
ATOM 867 N N . VAL A 1 108 ? 5.189 2.744 -10.904 1.00 96.44 108 VAL A N 1
ATOM 868 C CA . VAL A 1 108 ? 5.524 2.220 -9.568 1.00 96.44 108 VAL A CA 1
ATOM 869 C C . VAL A 1 108 ? 5.647 3.334 -8.533 1.00 96.44 108 VAL A C 1
ATOM 871 O O . VAL A 1 108 ? 5.171 3.171 -7.409 1.00 96.44 108 VAL A O 1
ATOM 874 N N . GLU A 1 109 ? 6.249 4.465 -8.899 1.00 97.38 109 GLU A N 1
ATOM 875 C CA . GLU A 1 109 ? 6.343 5.648 -8.042 1.00 97.38 109 GLU A CA 1
ATOM 876 C C . GLU A 1 109 ? 4.947 6.090 -7.606 1.00 97.38 109 GLU A C 1
ATOM 878 O O . GLU A 1 109 ? 4.704 6.242 -6.409 1.00 97.38 109 GLU A O 1
ATOM 883 N N . ARG A 1 110 ? 4.000 6.178 -8.547 1.00 97.44 110 ARG A N 1
ATOM 884 C CA . ARG A 1 110 ? 2.613 6.525 -8.243 1.00 97.44 110 ARG A CA 1
ATOM 885 C C . ARG A 1 110 ? 1.965 5.525 -7.287 1.00 97.44 110 ARG A C 1
ATOM 887 O O . ARG A 1 110 ? 1.377 5.959 -6.299 1.00 97.44 110 ARG A O 1
ATOM 894 N N . MET A 1 111 ? 2.087 4.218 -7.546 1.00 96.88 111 MET A N 1
ATOM 895 C CA . MET A 1 111 ? 1.546 3.185 -6.649 1.00 96.88 111 MET A CA 1
ATOM 896 C C . MET A 1 111 ? 2.090 3.340 -5.224 1.00 96.88 111 MET A C 1
ATOM 898 O O . MET A 1 111 ? 1.328 3.304 -4.261 1.00 96.88 111 MET A O 1
ATOM 902 N N . LYS A 1 112 ? 3.407 3.539 -5.080 1.00 97.81 112 LYS A N 1
ATOM 903 C CA . LYS A 1 112 ? 4.051 3.650 -3.766 1.00 97.81 112 LYS A CA 1
ATOM 904 C C . LYS A 1 112 ? 3.769 4.974 -3.069 1.00 97.81 112 LYS A C 1
ATOM 906 O O . LYS A 1 112 ? 3.612 4.978 -1.851 1.00 97.81 112 LYS A O 1
ATOM 911 N N . ARG A 1 113 ? 3.635 6.080 -3.801 1.00 98.19 113 ARG A N 1
ATOM 912 C CA . ARG A 1 113 ? 3.186 7.356 -3.233 1.00 98.19 113 ARG A CA 1
ATOM 913 C C . ARG A 1 113 ? 1.792 7.222 -2.633 1.00 98.19 113 ARG A C 1
ATOM 915 O O . ARG A 1 113 ? 1.597 7.601 -1.482 1.00 98.19 113 ARG A O 1
ATOM 922 N N . GLU A 1 114 ? 0.855 6.646 -3.381 1.00 97.56 114 GLU A N 1
ATOM 923 C CA . GLU A 1 114 ? -0.519 6.467 -2.908 1.00 97.56 114 GLU A CA 1
ATOM 924 C C . GLU A 1 114 ? -0.588 5.504 -1.708 1.00 97.56 114 GLU A C 1
ATOM 926 O O . GLU A 1 114 ? -1.277 5.807 -0.738 1.00 97.56 114 GLU A O 1
ATOM 931 N N . ALA A 1 115 ? 0.195 4.416 -1.696 1.00 97.56 115 ALA A N 1
ATOM 932 C CA . ALA A 1 115 ? 0.305 3.529 -0.530 1.00 97.56 115 ALA A CA 1
ATOM 933 C C . ALA A 1 115 ? 0.789 4.277 0.733 1.00 97.56 115 ALA A C 1
ATOM 935 O O . ALA A 1 115 ? 0.167 4.180 1.793 1.00 97.56 115 ALA A O 1
ATOM 936 N N . VAL A 1 116 ? 1.843 5.099 0.615 1.00 98.31 116 VAL A N 1
ATOM 937 C CA . VAL A 1 116 ? 2.343 5.934 1.727 1.00 98.31 116 VAL A CA 1
ATOM 938 C C . VAL A 1 116 ? 1.283 6.925 2.211 1.00 98.31 116 VAL A C 1
ATOM 940 O O . VAL A 1 116 ? 1.130 7.105 3.420 1.00 98.31 116 VAL A O 1
ATOM 943 N N . GLU A 1 117 ? 0.582 7.594 1.293 1.00 97.56 117 GLU A N 1
ATOM 944 C CA . GLU A 1 117 ? -0.482 8.553 1.622 1.00 97.56 117 GLU A CA 1
ATOM 945 C C . GLU A 1 117 ? -1.611 7.873 2.400 1.00 97.56 117 GLU A C 1
ATOM 947 O O . GLU A 1 117 ? -1.959 8.325 3.488 1.00 97.56 117 GLU A O 1
ATOM 952 N N . ILE A 1 118 ? -2.099 6.730 1.919 1.00 97.38 118 ILE A N 1
ATOM 953 C CA . ILE A 1 118 ? -3.191 5.983 2.553 1.00 97.38 118 ILE A CA 1
ATOM 954 C C . ILE A 1 118 ? -2.811 5.500 3.958 1.00 97.38 118 ILE A C 1
ATOM 956 O O . ILE A 1 118 ? -3.600 5.629 4.894 1.00 97.38 118 ILE A O 1
ATOM 960 N N . VAL A 1 119 ? -1.594 4.978 4.145 1.00 98.00 119 VAL A N 1
ATOM 961 C CA . VAL A 1 119 ? -1.128 4.520 5.466 1.00 98.00 119 VAL A CA 1
ATOM 962 C C . VAL A 1 119 ? -0.943 5.689 6.438 1.00 98.00 119 VAL A C 1
ATOM 964 O O . VAL A 1 119 ? -1.150 5.525 7.642 1.00 98.00 119 VAL A O 1
ATOM 967 N N . ARG A 1 120 ? -0.555 6.875 5.957 1.00 97.81 120 ARG A N 1
ATOM 968 C CA . ARG A 1 120 ? -0.484 8.091 6.784 1.00 97.81 120 ARG A CA 1
ATOM 969 C C . ARG A 1 120 ? -1.864 8.574 7.196 1.00 97.81 120 ARG A C 1
ATOM 971 O O . ARG A 1 120 ? -2.089 8.747 8.385 1.00 97.81 120 ARG A O 1
ATOM 978 N N . GLU A 1 121 ? -2.780 8.701 6.240 1.00 96.50 121 GLU A N 1
ATOM 979 C CA . GLU A 1 121 ? -4.156 9.114 6.520 1.00 96.50 121 GLU A CA 1
ATOM 980 C C . GLU A 1 121 ? -4.823 8.141 7.509 1.00 96.50 121 GLU A C 1
ATOM 982 O O . GLU A 1 121 ? -5.463 8.579 8.460 1.00 96.50 121 GLU A O 1
ATOM 987 N N . LEU A 1 122 ? -4.581 6.827 7.386 1.00 96.25 122 LEU A N 1
ATOM 988 C CA . LEU A 1 122 ? -5.015 5.857 8.397 1.00 96.25 122 LEU A CA 1
ATOM 989 C C . LEU A 1 122 ? -4.408 6.125 9.776 1.00 96.25 122 LEU A C 1
ATOM 991 O O . LEU A 1 122 ? -5.128 6.128 10.769 1.00 96.25 122 LEU A O 1
ATOM 995 N N . GLN A 1 123 ? -3.099 6.357 9.870 1.00 97.44 123 GLN A N 1
ATOM 996 C CA . GLN A 1 123 ? -2.471 6.697 11.152 1.00 97.44 123 GLN A CA 1
ATOM 997 C C . GLN A 1 123 ? -3.068 7.963 11.782 1.00 97.44 123 GLN A C 1
ATOM 999 O O . GLN A 1 123 ? -3.106 8.046 13.008 1.00 97.44 123 GLN A O 1
ATOM 1004 N N . ASP A 1 124 ? -3.553 8.906 10.978 1.00 96.31 124 ASP A N 1
ATOM 1005 C CA . ASP A 1 124 ? -4.172 10.135 11.470 1.00 96.31 124 ASP A CA 1
ATOM 1006 C C . ASP A 1 124 ? -5.604 9.894 11.976 1.00 96.31 124 ASP A C 1
ATOM 1008 O O . ASP A 1 124 ? -5.936 10.332 13.078 1.00 96.31 124 ASP A O 1
ATOM 1012 N N . ILE A 1 125 ? -6.429 9.135 11.240 1.00 96.12 125 ILE A N 1
ATOM 1013 C CA . ILE A 1 125 ? -7.842 8.901 11.603 1.00 96.12 125 ILE A CA 1
ATOM 1014 C C . ILE A 1 125 ? -8.040 7.798 12.659 1.00 96.12 125 ILE A C 1
ATOM 1016 O O . ILE A 1 125 ? -9.069 7.753 13.333 1.00 96.12 125 ILE A O 1
ATOM 1020 N N . ILE A 1 126 ? -7.064 6.897 12.837 1.00 95.88 126 ILE A N 1
ATOM 1021 C CA . ILE A 1 126 ? -7.081 5.831 13.862 1.00 95.88 126 ILE A CA 1
ATOM 1022 C C . ILE A 1 126 ? -5.752 5.729 14.640 1.00 95.88 126 ILE A C 1
ATOM 1024 O O . ILE A 1 126 ? -5.155 4.653 14.741 1.00 95.88 126 ILE A O 1
ATOM 1028 N N . PRO A 1 127 ? -5.296 6.799 15.316 1.00 96.00 127 PRO A N 1
ATOM 1029 C CA . PRO A 1 127 ? -3.917 6.928 15.813 1.00 96.00 127 PRO A CA 1
ATOM 1030 C C . PRO A 1 127 ? -3.513 5.922 16.898 1.00 96.00 127 PRO A C 1
ATOM 1032 O O . PRO A 1 127 ? -2.330 5.707 17.168 1.00 96.00 127 PRO A O 1
ATOM 1035 N N . ARG A 1 128 ? -4.486 5.284 17.554 1.00 95.25 128 ARG A N 1
ATOM 1036 C CA . ARG A 1 128 ? -4.243 4.266 18.591 1.00 95.25 128 ARG A CA 1
ATOM 1037 C C . ARG A 1 128 ? -4.232 2.842 18.037 1.00 95.25 128 ARG A C 1
ATOM 1039 O O . ARG A 1 128 ? -3.809 1.920 18.739 1.00 95.25 128 ARG A O 1
ATOM 1046 N N . PHE A 1 129 ? -4.688 2.645 16.804 1.00 96.50 129 PHE A N 1
ATOM 1047 C CA . PHE A 1 129 ? -4.807 1.330 16.200 1.00 96.50 129 PHE A CA 1
ATOM 1048 C C . PHE A 1 129 ? -3.475 0.904 15.575 1.00 96.50 129 PHE A C 1
ATOM 1050 O O . PHE A 1 129 ? -3.031 1.442 14.570 1.00 96.50 129 PHE A O 1
ATOM 1057 N N . ALA A 1 130 ? -2.816 -0.068 16.210 1.00 96.94 130 ALA A N 1
ATOM 1058 C CA . ALA A 1 130 ? -1.559 -0.666 15.748 1.00 96.94 130 ALA A CA 1
ATOM 1059 C C . ALA A 1 130 ? -0.477 0.325 15.236 1.00 96.94 130 ALA A C 1
ATOM 1061 O O . ALA A 1 130 ? 0.175 0.043 14.225 1.00 96.94 130 ALA A O 1
ATOM 1062 N N . PRO A 1 131 ? -0.192 1.435 15.950 1.00 97.62 131 PRO A N 1
ATOM 1063 C CA . PRO A 1 131 ? 0.639 2.526 15.430 1.00 97.62 131 PRO A CA 1
ATOM 1064 C C . PRO A 1 131 ? 2.047 2.074 15.028 1.00 97.62 131 PRO A C 1
ATOM 1066 O O . PRO A 1 131 ? 2.591 2.534 14.033 1.00 97.62 131 PRO A O 1
ATOM 1069 N N . LYS A 1 132 ? 2.638 1.115 15.753 1.00 98.31 132 LYS A N 1
ATOM 1070 C CA . LYS A 1 132 ? 3.966 0.570 15.424 1.00 98.31 132 LYS A CA 1
ATOM 1071 C C . LYS A 1 132 ? 3.983 -0.201 14.100 1.00 98.31 132 LYS A C 1
ATOM 1073 O O . LYS A 1 132 ? 4.958 -0.104 13.363 1.00 98.31 132 LYS A O 1
ATOM 1078 N N . VAL A 1 133 ? 2.927 -0.966 13.816 1.00 98.38 133 VAL A N 1
ATOM 1079 C CA . VAL A 1 133 ? 2.830 -1.779 12.594 1.00 98.38 133 VAL A CA 1
ATOM 1080 C C . VAL A 1 133 ? 2.614 -0.865 11.395 1.00 98.38 133 VAL A C 1
ATOM 1082 O O . VAL A 1 133 ? 3.385 -0.937 10.443 1.00 98.38 133 VAL A O 1
ATOM 1085 N N . LEU A 1 134 ? 1.648 0.055 11.483 1.00 98.44 134 LEU A N 1
ATOM 1086 C CA . LEU A 1 134 ? 1.384 1.027 10.419 1.00 98.44 134 LEU A CA 1
ATOM 1087 C C . LEU A 1 134 ? 2.612 1.902 10.138 1.00 98.44 134 LEU A C 1
ATOM 1089 O O . LEU A 1 134 ? 2.965 2.110 8.980 1.00 98.44 134 LEU A O 1
ATOM 1093 N N . LYS A 1 135 ? 3.338 2.323 11.182 1.00 98.50 135 LYS A N 1
ATOM 1094 C CA . LYS A 1 135 ? 4.575 3.088 11.007 1.00 98.50 135 LYS A CA 1
ATOM 1095 C C . LYS A 1 135 ? 5.674 2.304 10.298 1.00 98.50 135 LYS A C 1
ATOM 1097 O O . LYS A 1 135 ? 6.422 2.877 9.509 1.00 98.50 135 LYS A O 1
ATOM 1102 N N . SER A 1 136 ? 5.785 1.009 10.588 1.00 98.56 136 SER A N 1
ATOM 1103 C CA . SER A 1 136 ? 6.745 0.137 9.911 1.00 98.56 136 SER A CA 1
ATOM 1104 C C . SER A 1 136 ? 6.418 0.005 8.424 1.00 98.56 136 SER A C 1
ATOM 1106 O O . SER A 1 136 ? 7.326 0.131 7.610 1.00 98.56 136 SER A O 1
ATOM 1108 N N . ILE A 1 137 ? 5.142 -0.200 8.078 1.00 98.69 137 ILE A N 1
ATOM 1109 C CA . ILE A 1 137 ? 4.681 -0.275 6.682 1.00 98.69 137 ILE A CA 1
ATOM 1110 C C . ILE A 1 137 ? 4.974 1.048 5.961 1.00 98.69 137 ILE A C 1
ATOM 1112 O O . ILE A 1 137 ? 5.653 1.045 4.938 1.00 98.69 137 ILE A O 1
ATOM 1116 N N . GLU A 1 138 ? 4.595 2.189 6.555 1.00 98.62 138 GLU A N 1
ATOM 1117 C CA . GLU A 1 138 ? 4.882 3.521 5.998 1.00 98.62 138 GLU A CA 1
ATOM 1118 C C . GLU A 1 138 ? 6.380 3.708 5.706 1.00 98.62 138 GLU A C 1
ATOM 1120 O O . GLU A 1 138 ? 6.761 4.286 4.687 1.00 98.62 138 GLU A O 1
ATOM 1125 N N . GLN A 1 139 ? 7.252 3.258 6.612 1.00 98.62 139 GLN A N 1
ATOM 1126 C CA . GLN A 1 139 ? 8.692 3.422 6.449 1.00 98.62 139 GLN A CA 1
ATOM 1127 C C . GLN A 1 139 ? 9.250 2.553 5.316 1.00 98.62 139 GLN A C 1
ATOM 1129 O O . GLN A 1 139 ? 10.118 3.016 4.571 1.00 98.62 139 GLN A O 1
ATOM 1134 N N . ASP A 1 140 ? 8.755 1.327 5.176 1.00 98.31 140 ASP A N 1
ATOM 1135 C CA . ASP A 1 140 ? 9.130 0.434 4.083 1.00 98.31 140 ASP A CA 1
ATOM 1136 C C . ASP A 1 140 ? 8.689 1.013 2.732 1.00 98.31 140 ASP A C 1
ATOM 1138 O O . ASP A 1 140 ? 9.515 1.146 1.825 1.00 98.31 140 ASP A O 1
ATOM 1142 N N . ASP A 1 141 ? 7.439 1.470 2.624 1.00 98.25 141 ASP A N 1
ATOM 1143 C CA . ASP A 1 141 ? 6.921 2.059 1.387 1.00 98.25 141 ASP A CA 1
ATOM 1144 C C . ASP A 1 141 ? 7.610 3.373 1.027 1.00 98.25 141 ASP A C 1
ATOM 1146 O O . ASP A 1 141 ? 7.889 3.622 -0.145 1.00 98.25 141 ASP A O 1
ATOM 1150 N N . LYS A 1 142 ? 7.990 4.196 2.011 1.00 98.50 142 LYS A N 1
ATOM 1151 C CA . LYS A 1 142 ? 8.843 5.370 1.762 1.00 98.50 142 LYS A CA 1
ATOM 1152 C C . LYS A 1 142 ? 10.209 4.992 1.216 1.00 98.50 142 LYS A C 1
ATOM 1154 O O . LYS A 1 142 ? 10.732 5.688 0.347 1.00 98.50 142 LYS A O 1
ATOM 1159 N N . ASN A 1 143 ? 10.810 3.924 1.735 1.00 98.00 143 ASN A N 1
ATOM 1160 C CA . ASN A 1 143 ? 12.099 3.450 1.246 1.00 98.00 143 ASN A CA 1
ATOM 1161 C C . ASN A 1 143 ? 11.975 2.934 -0.193 1.00 98.00 143 ASN A C 1
ATOM 1163 O O . ASN A 1 143 ? 12.875 3.162 -1.004 1.00 98.00 143 ASN A O 1
ATOM 1167 N N . HIS A 1 144 ? 10.869 2.262 -0.526 1.00 97.12 144 HIS A N 1
ATOM 1168 C CA . HIS A 1 144 ? 10.563 1.869 -1.900 1.00 97.12 144 HIS A CA 1
ATOM 1169 C C . HIS A 1 144 ? 10.359 3.093 -2.788 1.00 97.12 144 HIS A C 1
ATOM 1171 O O . HIS A 1 144 ? 11.074 3.219 -3.778 1.00 97.12 144 HIS A O 1
ATOM 1177 N N . LEU A 1 145 ? 9.475 4.014 -2.402 1.00 97.56 145 LEU A N 1
ATOM 1178 C CA . LEU A 1 145 ? 9.180 5.244 -3.133 1.00 97.56 145 LEU A CA 1
ATOM 1179 C C . LEU A 1 145 ? 10.459 6.022 -3.443 1.00 97.56 145 LEU A C 1
ATOM 1181 O O . LEU A 1 145 ? 10.743 6.288 -4.605 1.00 97.56 145 LEU A O 1
ATOM 1185 N N . LYS A 1 146 ? 11.286 6.276 -2.421 1.00 97.00 146 LYS A N 1
ATOM 1186 C CA . LYS A 1 146 ? 12.579 6.953 -2.568 1.00 97.00 146 LYS A CA 1
ATOM 1187 C C . LYS A 1 146 ? 13.436 6.308 -3.658 1.00 97.00 146 LYS A C 1
ATOM 1189 O O . LYS A 1 146 ? 13.928 7.009 -4.534 1.00 97.00 146 LYS A O 1
ATOM 1194 N N . LYS A 1 147 ? 13.595 4.982 -3.618 1.00 93.75 147 LYS A N 1
ATOM 1195 C CA . LYS A 1 147 ? 14.427 4.253 -4.585 1.00 93.75 147 LYS A CA 1
ATOM 1196 C C . LYS A 1 147 ? 13.891 4.362 -6.014 1.00 93.75 147 LYS A C 1
ATOM 1198 O O . LYS A 1 147 ? 14.691 4.515 -6.932 1.00 93.75 147 LYS A O 1
ATOM 1203 N N . VAL A 1 148 ? 12.572 4.301 -6.223 1.00 94.75 148 VAL A N 1
ATOM 1204 C CA . VAL A 1 148 ? 11.995 4.506 -7.565 1.00 94.75 148 VAL A CA 1
ATOM 1205 C C . VAL A 1 148 ? 12.201 5.943 -8.028 1.00 94.75 148 VAL A C 1
ATOM 1207 O O . VAL A 1 148 ? 12.643 6.163 -9.152 1.00 94.75 148 VAL A O 1
ATOM 1210 N N . THR A 1 149 ? 11.938 6.924 -7.165 1.00 95.50 149 THR A N 1
ATOM 1211 C CA . THR A 1 149 ? 12.123 8.341 -7.493 1.00 95.50 149 THR A CA 1
ATOM 1212 C C . THR A 1 149 ? 13.575 8.648 -7.862 1.00 95.50 149 THR A C 1
ATOM 1214 O O . THR A 1 149 ? 13.819 9.352 -8.837 1.00 95.50 149 THR A O 1
ATOM 1217 N N . GLU A 1 150 ? 14.550 8.086 -7.142 1.00 93.94 150 GLU A N 1
ATOM 1218 C CA . GLU A 1 150 ? 15.974 8.210 -7.482 1.00 93.94 150 GLU A CA 1
ATOM 1219 C C . GLU A 1 150 ? 16.267 7.662 -8.889 1.00 93.94 150 GLU A C 1
ATOM 1221 O O . GLU A 1 150 ? 16.930 8.336 -9.674 1.00 93.94 150 GLU A O 1
ATOM 1226 N N . ARG A 1 151 ? 15.694 6.508 -9.266 1.00 90.75 151 ARG A N 1
ATOM 1227 C CA . ARG A 1 151 ? 15.842 5.947 -10.623 1.00 90.75 151 ARG A CA 1
ATOM 1228 C C . ARG A 1 151 ? 15.250 6.832 -11.715 1.00 90.75 151 ARG A C 1
ATOM 1230 O O . ARG A 1 151 ? 15.860 6.967 -12.774 1.00 90.75 151 ARG A O 1
ATOM 1237 N N . ILE A 1 152 ? 14.096 7.441 -11.456 1.00 92.62 152 ILE A N 1
ATOM 1238 C CA . ILE A 1 152 ? 13.467 8.398 -12.376 1.00 92.62 152 ILE A CA 1
ATOM 1239 C C . ILE A 1 152 ? 14.383 9.613 -12.570 1.00 92.62 152 ILE A C 1
ATOM 1241 O O . ILE A 1 152 ? 14.668 10.005 -13.700 1.00 92.62 152 ILE A O 1
ATOM 1245 N N . LEU A 1 153 ? 14.900 10.187 -11.480 1.00 92.94 153 LEU A N 1
ATOM 1246 C CA . LEU A 1 153 ? 15.781 11.357 -11.541 1.00 92.94 153 LEU A CA 1
ATOM 1247 C C . LEU A 1 153 ? 17.105 11.062 -12.255 1.00 92.94 153 LEU A C 1
ATOM 1249 O O . LEU A 1 153 ? 17.563 11.886 -13.047 1.00 92.94 153 LEU A O 1
ATOM 1253 N N . ASP A 1 154 ? 17.706 9.898 -12.013 1.00 89.25 154 ASP A N 1
ATOM 1254 C CA . ASP A 1 154 ? 18.935 9.480 -12.692 1.00 89.25 154 ASP A CA 1
ATOM 1255 C C . ASP A 1 154 ? 18.733 9.372 -14.211 1.00 89.25 154 ASP A C 1
ATOM 1257 O O . ASP A 1 154 ? 19.608 9.776 -14.979 1.00 89.25 154 ASP A O 1
ATOM 1261 N N . HIS A 1 155 ? 17.561 8.902 -14.657 1.00 84.94 155 HIS A N 1
ATOM 1262 C CA . HIS A 1 155 ? 17.214 8.851 -16.078 1.00 84.94 155 HIS A CA 1
ATOM 1263 C C . HIS A 1 155 ? 17.175 10.250 -16.719 1.00 84.94 155 HIS A C 1
ATOM 1265 O O . HIS A 1 155 ? 17.671 10.427 -17.833 1.00 84.94 155 HIS A O 1
ATOM 1271 N N . PHE A 1 156 ? 16.625 11.254 -16.028 1.00 80.44 156 PHE A N 1
ATOM 1272 C CA . PHE A 1 156 ? 16.613 12.636 -16.523 1.00 80.44 156 PHE A CA 1
ATOM 1273 C C . PHE A 1 156 ? 18.012 13.264 -16.534 1.00 80.44 156 PHE A C 1
ATOM 1275 O O . PHE A 1 156 ? 18.413 13.843 -17.540 1.00 80.44 156 PHE A O 1
ATOM 1282 N N . ARG A 1 157 ? 18.799 13.080 -15.468 1.00 86.06 157 ARG A N 1
ATOM 1283 C CA . ARG A 1 157 ? 20.173 13.611 -15.371 1.00 86.06 157 ARG A CA 1
ATOM 1284 C C . ARG A 1 157 ? 21.109 13.041 -16.437 1.00 86.06 157 ARG A C 1
ATOM 1286 O O . ARG A 1 157 ? 21.965 13.753 -16.958 1.00 86.06 157 ARG A O 1
ATOM 1293 N N . ALA A 1 158 ? 20.936 11.766 -16.786 1.00 78.38 158 ALA A N 1
ATOM 1294 C CA . ALA A 1 158 ? 21.694 11.136 -17.862 1.00 78.38 158 ALA A CA 1
ATOM 1295 C C . ALA A 1 158 ? 21.398 11.763 -19.237 1.00 78.38 158 ALA A C 1
ATOM 1297 O O . ALA A 1 158 ? 22.297 11.828 -20.069 1.00 78.38 158 ALA A O 1
ATOM 1298 N N . LYS A 1 159 ? 20.172 12.258 -19.469 1.00 71.38 159 LYS A N 1
ATOM 1299 C CA . LYS A 1 159 ? 19.784 12.938 -20.717 1.00 71.38 159 LYS A CA 1
ATOM 1300 C C . LYS A 1 159 ? 20.322 14.366 -20.829 1.00 71.38 159 LYS A C 1
ATOM 1302 O O . LYS A 1 159 ? 20.545 14.818 -21.939 1.00 71.38 159 LYS A O 1
ATOM 1307 N N . GLU A 1 160 ? 20.540 15.060 -19.712 1.00 68.62 160 GLU A N 1
ATOM 1308 C CA . GLU A 1 160 ? 21.129 16.414 -19.693 1.00 68.62 160 GLU A CA 1
ATOM 1309 C C . GLU A 1 160 ? 22.657 16.412 -19.874 1.00 68.62 160 GLU A C 1
ATOM 1311 O O . GLU A 1 160 ? 23.260 17.459 -20.096 1.00 68.62 160 GLU A O 1
ATOM 1316 N N . SER A 1 161 ? 23.289 15.239 -19.761 1.00 61.47 161 SER A N 1
ATOM 1317 C CA . SER A 1 161 ? 24.745 15.061 -19.871 1.00 61.47 161 SER A CA 1
ATOM 1318 C C . SER A 1 161 ? 25.210 14.651 -21.281 1.00 61.47 161 SER A C 1
ATOM 1320 O O . SER A 1 161 ? 26.393 14.352 -21.458 1.00 61.47 161 SER A O 1
ATOM 1322 N N . VAL A 1 162 ? 24.292 14.599 -22.255 1.00 50.97 162 VAL A N 1
ATOM 1323 C CA . VAL A 1 162 ? 24.513 14.241 -23.673 1.00 50.97 162 VAL A CA 1
ATOM 1324 C C . VAL A 1 162 ? 24.172 15.438 -24.549 1.00 50.97 162 VAL A C 1
ATOM 1326 O O . VAL A 1 162 ? 24.957 15.706 -25.484 1.00 50.97 162 VAL A O 1
#

Foldseek 3Di:
DKDFDLLLVVLQLLLLLLQLLLVLLVVQLVDPVAPNVLSPVSSVLSNVSSVVSNVLSVVCVVVVGDIFDPVLVVVLVVLCCPAPSVDSVCLNVVSVPDPDNLVNLVSSLRSLVSSLVSLVSCCVGHVPRPVVSSVVSNVSSVVSNVVSVVVNVVVVVVVVVD

pLDDT: mean 93.65, std 7.5, range [50.97, 98.75]

Radius of gyration: 16.83 Å; chains: 1; bounding box: 44×27×42 Å

Sequence (162 aa):
MTIKVDGERILHLLARNEREIAKVCRHIQKDTAMGGSYFEQMAKDGDRHRDAFLQLAERAKSDGGWVIDSDEYEFFRLRFERSLLADPDDLLKMATGIGDPLAMYEFVERMKREAVEIVRELQDIIPRFAPKVLKSIEQDDKNHLKKVTERILDHFRAKESV

Secondary structure (DSSP, 8-state):
-EEEE-HHHHHHHHHHHHHHHHHHHHHHHT-TTS-HHHHHHHHHHHHHHHHHHHHHHHHHHHTTSEEEEHHHHHHHHHHHHHSGGGSTTHHHHHHHT---HHHHHHHHHHHHHHHHHHHHHHHHHSTTSSHHHHHHHHHHHHHHHHHHHHHHHHHHHHHHT-